Protein AF-U5D2W3-F1 (afdb_monomer)

Solvent-accessible surface area (backbone atoms only — not comparable to full-atom values): 9506 Å² total; per-residue (Å²): 135,78,60,89,80,39,95,91,54,84,90,83,87,72,72,50,83,67,65,93,82,72,44,65,89,79,37,58,66,60,46,51,54,35,38,74,71,42,37,60,62,54,49,45,54,49,54,50,55,48,42,71,33,89,89,46,77,63,66,69,65,46,79,41,72,58,73,69,55,55,58,46,22,62,76,71,72,32,46,73,47,80,45,78,91,66,55,70,70,56,51,54,51,58,78,40,41,71,56,36,42,76,70,65,65,44,83,53,100,78,65,56,73,71,62,56,55,54,58,61,69,64,66,78,72,75,71,73,78,72,60,92,64,84,76,80,75,92,75,81,86,80,83,77,135

Sequence (145 aa):
MELNNLEDFKLESIPDGLPPDHGRTQDAAGLIDATMKNFFSPFRDLVSKLNDSIQVPPLTCIISDLNFTQVVAEELRIARICLWVTSSAAFWGFLHYSELIKRGIVPFKRLSPSLAHTFSHYNTNYSILVTRNALQNPYPKQNCK

Secondary structure (DSSP, 8-state):
--GGG-TT-----------TTS-TTT-HHHHHHHHHHHSHHHHHHHHHHHHT-SSSPPP-EEEES-TTHHHHHHHHT-EEEE---S-HHHHHHHHTHHHHHHTT--S-TTS-HHHHHHHHHHTT-------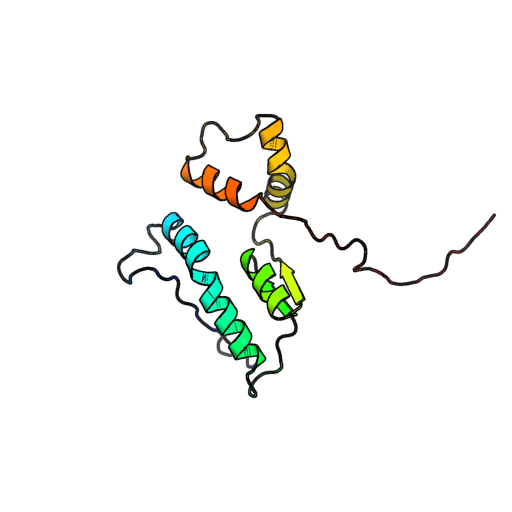TTS-----------

Nearest PDB structures (foldseek):
  8wrj-assembly1_A  TM=6.736E-01  e=8.008E-02  Catharanthus roseus
  8in7-assembly1_A  TM=6.742E-01  e=8.008E-02  Catharanthus roseus
  8ina-assembly1_A  TM=6.734E-01  e=1.532E-01  Catharanthus roseus
  8wrk-assembly1_A  TM=6.843E-01  e=2.932E-01  Catharanthus roseus
  8inv-assembly1_A  TM=6.710E-01  e=2.932E-01  Catharanthus roseus

Radius of gyration: 20.28 Å; Cα contacts (8 Å, |Δi|>4): 84; chains: 1; bounding box: 66×29×53 Å

Structure (mmCIF, N/CA/C/O backbone):
data_AF-U5D2W3-F1
#
_entry.id   AF-U5D2W3-F1
#
loop_
_atom_site.group_PDB
_atom_site.id
_atom_site.type_symbol
_atom_site.label_atom_id
_atom_site.label_alt_id
_atom_site.label_comp_id
_atom_site.label_asym_id
_atom_site.label_entity_id
_atom_site.label_seq_id
_atom_site.pdbx_PDB_ins_code
_atom_site.Cartn_x
_atom_site.Cartn_y
_atom_site.Cartn_z
_atom_site.occupancy
_atom_site.B_iso_or_equiv
_atom_site.auth_seq_id
_atom_site.auth_comp_id
_atom_site.auth_asym_id
_atom_site.auth_atom_id
_atom_site.pdbx_PDB_model_num
ATOM 1 N N . MET A 1 1 ? 6.942 20.943 11.394 1.00 53.47 1 MET A N 1
ATOM 2 C CA . MET A 1 1 ? 5.643 20.587 11.998 1.00 53.47 1 MET A CA 1
ATOM 3 C C . MET A 1 1 ? 5.929 19.422 12.926 1.00 53.47 1 MET A C 1
ATOM 5 O O . MET A 1 1 ? 6.380 18.397 12.434 1.00 53.47 1 MET A O 1
ATOM 9 N N . GLU A 1 2 ? 5.839 19.610 14.240 1.00 66.12 2 GLU A N 1
ATOM 10 C CA . GLU A 1 2 ? 6.110 18.538 15.207 1.00 66.12 2 GLU A CA 1
ATOM 11 C C . GLU A 1 2 ? 4.831 17.726 15.420 1.00 66.12 2 GLU A C 1
ATOM 13 O O . GLU A 1 2 ? 3.877 18.227 16.007 1.00 66.12 2 GLU A O 1
ATOM 18 N N . LEU A 1 3 ? 4.794 16.487 14.916 1.00 72.62 3 LEU A N 1
ATOM 19 C CA . LEU A 1 3 ? 3.641 15.593 15.094 1.00 72.62 3 LEU A CA 1
ATOM 20 C C . LEU A 1 3 ? 3.519 15.052 16.528 1.00 72.62 3 LEU A C 1
ATOM 22 O O . LEU A 1 3 ? 2.445 14.610 16.913 1.00 72.62 3 LEU A O 1
ATOM 26 N N . ASN A 1 4 ? 4.591 15.115 17.323 1.00 67.12 4 ASN A N 1
ATOM 27 C CA . ASN A 1 4 ? 4.657 14.502 18.656 1.00 67.12 4 ASN A CA 1
ATOM 28 C C . ASN A 1 4 ? 3.761 15.185 19.705 1.00 67.12 4 ASN A C 1
ATOM 30 O O . ASN A 1 4 ? 3.572 14.634 20.783 1.00 67.12 4 ASN A O 1
ATOM 34 N N . ASN A 1 5 ? 3.232 16.372 19.393 1.00 71.31 5 ASN A N 1
ATOM 35 C CA . ASN A 1 5 ? 2.400 17.170 20.297 1.00 71.31 5 ASN A CA 1
ATOM 36 C C . ASN A 1 5 ? 0.916 17.174 19.887 1.00 71.31 5 ASN A C 1
ATOM 38 O O . ASN A 1 5 ? 0.142 17.971 20.410 1.00 71.31 5 ASN A O 1
ATOM 42 N N . LEU A 1 6 ? 0.521 16.336 18.922 1.00 81.19 6 LEU A N 1
ATOM 43 C CA . LEU A 1 6 ? -0.873 16.179 18.516 1.00 81.19 6 LEU A CA 1
ATOM 44 C C . LEU A 1 6 ? -1.447 14.925 19.179 1.00 81.19 6 LEU A C 1
ATOM 46 O O . LEU A 1 6 ? -1.004 13.820 18.885 1.00 81.19 6 LEU A O 1
ATOM 50 N N . GLU A 1 7 ? -2.447 15.094 20.043 1.00 79.50 7 GLU A N 1
ATOM 51 C CA . GLU A 1 7 ? -3.083 13.987 20.780 1.00 79.50 7 GLU A CA 1
ATOM 52 C C . GLU A 1 7 ? -3.748 12.956 19.847 1.00 79.50 7 GLU A C 1
ATOM 54 O O . GLU A 1 7 ? -3.797 11.770 20.166 1.00 79.50 7 GLU A O 1
ATOM 59 N N . ASP A 1 8 ? -4.174 13.393 18.658 1.00 83.06 8 ASP A N 1
ATOM 60 C CA . ASP A 1 8 ? -4.850 12.557 17.659 1.00 83.06 8 ASP A CA 1
ATOM 61 C C . ASP A 1 8 ? -3.893 11.829 16.695 1.00 83.06 8 ASP A C 1
ATOM 63 O O . ASP A 1 8 ? -4.341 11.073 15.830 1.00 83.06 8 ASP A O 1
ATOM 67 N N . PHE A 1 9 ? -2.575 12.049 16.796 1.00 85.44 9 PHE A N 1
ATOM 68 C CA . PHE A 1 9 ? -1.593 11.437 15.896 1.00 85.44 9 PHE A CA 1
ATOM 69 C C . PHE A 1 9 ? -0.655 10.494 16.638 1.00 85.44 9 PHE A C 1
ATOM 71 O O . PHE A 1 9 ? 0.070 10.877 17.552 1.00 85.44 9 PHE A O 1
ATOM 78 N N . LYS A 1 10 ? -0.594 9.252 16.156 1.00 84.31 10 LYS A N 1
ATOM 79 C CA . LYS A 1 10 ? 0.346 8.245 16.636 1.00 84.31 10 LYS A CA 1
ATOM 80 C C . LYS A 1 10 ? 1.239 7.775 15.499 1.00 84.31 10 LYS A C 1
ATOM 82 O O . LYS A 1 10 ? 0.754 7.366 14.447 1.00 84.31 10 LYS A O 1
ATOM 87 N N . LEU A 1 11 ? 2.547 7.819 15.729 1.00 89.69 11 LEU A N 1
ATOM 88 C CA . LEU A 1 11 ? 3.533 7.270 14.808 1.00 89.69 11 LEU A CA 1
ATOM 89 C C . LEU A 1 11 ? 3.834 5.822 15.188 1.00 89.69 11 LEU A C 1
ATOM 91 O O . LEU A 1 11 ? 4.177 5.522 16.329 1.00 89.69 11 LEU A O 1
ATOM 95 N N . GLU A 1 12 ? 3.723 4.938 14.207 1.00 89.94 12 GLU A N 1
ATOM 96 C CA . GLU A 1 12 ? 4.074 3.526 14.309 1.00 89.94 12 GLU A CA 1
ATOM 97 C C . GLU A 1 12 ? 5.148 3.227 13.260 1.00 89.94 12 GLU A C 1
ATOM 99 O O . GLU A 1 12 ? 5.199 3.861 12.204 1.00 89.94 12 GLU A O 1
ATOM 104 N N . SER A 1 13 ? 6.039 2.285 13.554 1.00 91.94 13 SER A N 1
ATOM 105 C CA . SER A 1 13 ? 7.125 1.893 12.651 1.00 91.94 13 SER A CA 1
ATOM 106 C C . SER A 1 13 ? 6.981 0.430 12.256 1.00 91.94 13 SER A C 1
ATOM 108 O O . SER A 1 13 ? 6.683 -0.416 13.097 1.00 91.94 13 SER A O 1
ATOM 110 N N . ILE A 1 14 ? 7.233 0.135 10.982 1.00 93.56 14 ILE A N 1
ATOM 111 C CA . ILE A 1 14 ? 7.296 -1.225 10.439 1.00 93.56 14 ILE A CA 1
ATOM 112 C C . ILE A 1 14 ? 8.717 -1.505 9.932 1.00 93.56 14 ILE A C 1
ATOM 114 O O . ILE A 1 14 ? 9.340 -0.610 9.357 1.00 93.56 14 ILE A O 1
ATOM 118 N N . PRO A 1 15 ? 9.266 -2.710 10.166 1.00 91.75 15 PRO A N 1
ATOM 119 C CA . PRO A 1 15 ? 10.611 -3.054 9.725 1.00 91.75 15 PRO A CA 1
ATOM 120 C C . PRO A 1 15 ? 10.665 -3.237 8.206 1.00 91.75 15 PRO A C 1
ATOM 122 O O . PRO A 1 15 ? 9.776 -3.843 7.612 1.00 91.75 15 PRO A O 1
ATOM 125 N N . ASP A 1 16 ? 11.756 -2.782 7.590 1.00 89.62 16 ASP A N 1
ATOM 126 C CA . ASP A 1 16 ? 11.989 -2.931 6.149 1.00 89.62 16 ASP A CA 1
ATOM 127 C C . ASP A 1 16 ? 12.610 -4.270 5.733 1.00 89.62 16 ASP A C 1
ATOM 129 O O . ASP A 1 16 ? 12.681 -4.595 4.546 1.00 89.62 16 ASP A O 1
ATOM 133 N N . GLY A 1 17 ? 13.030 -5.071 6.712 1.00 89.62 17 GLY A N 1
ATOM 134 C CA . GLY A 1 17 ? 13.667 -6.368 6.497 1.00 89.62 17 GLY A CA 1
ATOM 135 C C . GLY A 1 17 ? 15.104 -6.278 5.975 1.00 89.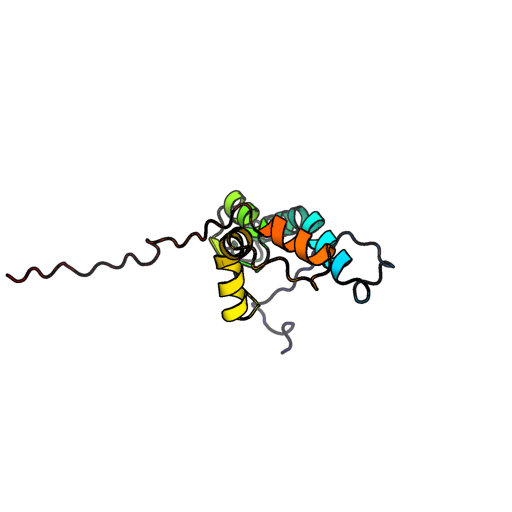62 17 GLY A C 1
ATOM 136 O O . GLY A 1 17 ? 15.680 -7.309 5.636 1.00 89.62 17 GLY A O 1
ATOM 137 N N . LEU A 1 18 ? 15.697 -5.081 5.917 1.00 91.56 18 LEU A N 1
ATOM 138 C CA . LEU A 1 18 ? 17.086 -4.890 5.507 1.00 91.56 18 LEU A CA 1
ATOM 139 C C . LEU A 1 18 ? 18.038 -4.960 6.702 1.00 91.56 18 LEU A C 1
ATOM 141 O O . LEU A 1 18 ? 17.705 -4.473 7.792 1.00 91.56 18 LEU A O 1
ATOM 145 N N . PRO A 1 19 ? 19.261 -5.485 6.510 1.00 91.69 19 PRO A N 1
ATOM 146 C CA . PRO A 1 19 ? 20.236 -5.529 7.581 1.00 91.69 19 PRO A CA 1
ATOM 147 C C . PRO A 1 19 ? 20.654 -4.102 8.002 1.00 91.69 19 PRO A C 1
ATOM 149 O O . PRO A 1 19 ? 20.526 -3.144 7.224 1.00 91.69 19 PRO A O 1
ATOM 152 N N . PRO A 1 20 ? 21.115 -3.911 9.251 1.00 88.56 20 PRO A N 1
ATOM 153 C CA . PRO A 1 20 ? 21.453 -2.583 9.770 1.00 88.56 20 PRO A CA 1
ATOM 154 C C . PRO A 1 20 ? 22.510 -1.838 8.939 1.00 88.56 20 PRO A C 1
ATOM 156 O O . PRO A 1 20 ? 22.442 -0.617 8.818 1.00 88.56 20 PRO A O 1
ATOM 159 N N . ASP A 1 21 ? 23.442 -2.567 8.329 1.00 90.50 21 ASP A N 1
ATOM 160 C CA . ASP A 1 21 ? 24.601 -2.078 7.577 1.00 90.50 21 ASP A CA 1
ATOM 161 C C . ASP A 1 21 ? 24.351 -1.864 6.072 1.00 90.50 21 ASP A C 1
ATOM 163 O O . ASP A 1 21 ? 25.250 -1.410 5.372 1.00 90.50 21 ASP A O 1
ATOM 167 N N . HIS A 1 22 ? 23.133 -2.108 5.565 1.00 87.69 22 HIS A N 1
ATOM 168 C CA . HIS A 1 22 ? 22.814 -2.012 4.128 1.00 87.69 22 HIS A CA 1
ATOM 169 C C . HIS A 1 22 ? 23.106 -0.638 3.491 1.00 87.69 22 HIS A C 1
ATOM 171 O O . HIS A 1 22 ? 23.339 -0.553 2.291 1.00 87.69 22 HIS A O 1
ATOM 177 N N . GLY A 1 23 ? 23.073 0.452 4.266 1.00 83.50 23 GLY A N 1
ATOM 178 C CA . GLY A 1 23 ? 23.228 1.801 3.713 1.00 83.50 23 GLY A CA 1
ATOM 179 C C . GLY A 1 23 ? 21.982 2.275 2.953 1.00 83.50 23 GLY A C 1
ATOM 180 O O . GLY A 1 23 ? 22.061 2.656 1.791 1.00 83.50 23 GLY A O 1
ATOM 181 N N . ARG A 1 24 ? 20.824 2.301 3.633 1.00 82.94 24 ARG A N 1
ATOM 182 C CA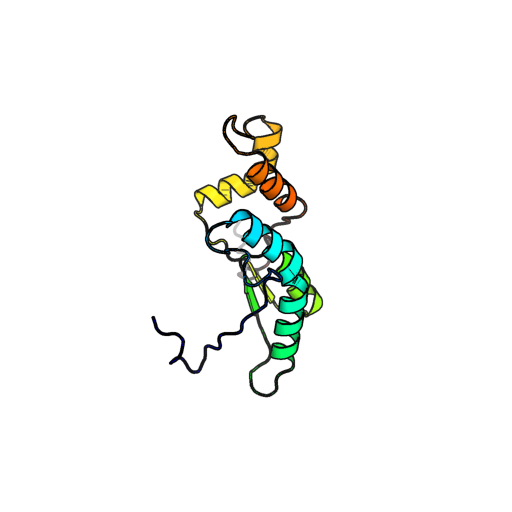 . ARG A 1 24 ? 19.488 2.669 3.095 1.00 82.94 24 ARG A CA 1
ATOM 183 C C . ARG A 1 24 ? 19.454 3.946 2.243 1.00 82.94 24 ARG A C 1
ATOM 185 O O . ARG A 1 24 ? 18.665 4.045 1.313 1.00 82.94 24 ARG A O 1
ATOM 192 N N . THR A 1 25 ? 20.283 4.937 2.570 1.00 86.25 25 THR A N 1
ATOM 193 C CA . THR A 1 25 ? 20.357 6.216 1.842 1.00 86.25 25 THR A CA 1
ATOM 194 C C . THR A 1 25 ? 21.221 6.156 0.583 1.00 86.25 25 THR A C 1
ATOM 196 O O . THR A 1 25 ? 21.123 7.045 -0.259 1.00 86.25 25 THR A O 1
ATOM 199 N N . GLN A 1 26 ? 22.070 5.135 0.454 1.00 89.88 26 GLN A N 1
ATOM 200 C CA . GLN A 1 26 ? 23.004 4.948 -0.658 1.00 89.88 26 GLN A CA 1
ATOM 201 C C . GLN A 1 26 ? 22.420 4.030 -1.739 1.00 89.88 26 GLN A C 1
ATOM 203 O O . GLN A 1 26 ? 22.714 4.226 -2.916 1.00 89.88 26 GLN A O 1
ATOM 208 N N . ASP A 1 27 ? 21.553 3.087 -1.358 1.00 85.44 27 ASP A N 1
ATOM 209 C CA . ASP A 1 27 ? 20.841 2.196 -2.279 1.00 85.44 27 ASP A CA 1
ATOM 210 C C . ASP A 1 27 ? 19.318 2.378 -2.190 1.00 85.44 27 ASP A C 1
ATOM 212 O O . ASP A 1 27 ? 18.580 1.587 -1.600 1.00 85.44 27 ASP A O 1
ATOM 216 N N . ALA A 1 28 ? 18.827 3.451 -2.815 1.00 84.38 28 ALA A N 1
ATOM 217 C CA . ALA A 1 28 ? 17.393 3.719 -2.884 1.00 84.38 28 ALA A CA 1
ATOM 218 C C . ALA A 1 28 ? 16.622 2.611 -3.629 1.00 84.38 28 ALA A C 1
ATOM 220 O O . ALA A 1 28 ? 15.466 2.345 -3.307 1.00 84.38 28 ALA A O 1
ATOM 221 N N . ALA A 1 29 ? 17.242 1.958 -4.618 1.00 83.50 29 ALA A N 1
ATOM 222 C CA . ALA A 1 29 ? 16.593 0.901 -5.389 1.00 83.50 29 ALA A CA 1
ATOM 223 C C . ALA A 1 29 ? 16.418 -0.375 -4.552 1.00 83.50 29 ALA A C 1
ATOM 225 O O . ALA A 1 29 ? 15.323 -0.940 -4.539 1.00 83.50 29 ALA A O 1
ATOM 226 N N . GLY A 1 30 ? 17.455 -0.783 -3.815 1.00 85.06 30 GLY A N 1
ATOM 227 C CA . GLY A 1 30 ? 17.390 -1.889 -2.860 1.00 85.06 30 GLY A CA 1
ATOM 228 C C . GLY A 1 30 ? 16.383 -1.638 -1.741 1.00 85.06 30 GLY A C 1
ATOM 229 O O . GLY A 1 30 ? 15.600 -2.529 -1.411 1.00 85.06 30 GLY A O 1
ATOM 230 N N . LEU A 1 31 ? 16.310 -0.405 -1.226 1.00 86.38 31 LEU A N 1
ATOM 231 C CA . LEU A 1 31 ? 15.306 -0.025 -0.229 1.00 86.38 31 LEU A CA 1
ATOM 232 C C . LEU A 1 31 ? 13.870 -0.167 -0.751 1.00 86.38 31 LEU A C 1
ATOM 234 O O . LEU A 1 31 ? 13.008 -0.697 -0.045 1.00 86.38 31 LEU A O 1
ATOM 238 N N . ILE A 1 32 ? 13.608 0.282 -1.981 1.00 84.12 32 ILE A N 1
ATOM 239 C CA . ILE A 1 32 ? 12.287 0.153 -2.611 1.00 84.12 32 ILE A CA 1
ATOM 240 C C . ILE A 1 32 ? 11.934 -1.326 -2.809 1.00 84.12 32 ILE A C 1
ATOM 242 O O . ILE A 1 32 ? 10.830 -1.741 -2.464 1.00 84.12 32 ILE A O 1
ATOM 246 N N . ASP A 1 33 ? 12.863 -2.132 -3.323 1.00 85.50 33 ASP A N 1
ATOM 247 C CA . ASP A 1 33 ? 12.640 -3.564 -3.549 1.00 85.50 33 ASP A CA 1
ATOM 248 C C . ASP A 1 33 ? 12.353 -4.319 -2.240 1.00 85.50 33 ASP A C 1
ATOM 250 O O . ASP A 1 33 ? 11.377 -5.069 -2.154 1.00 85.50 33 ASP A O 1
ATOM 254 N N . ALA A 1 34 ? 13.138 -4.064 -1.190 1.00 89.00 34 ALA A N 1
ATOM 255 C CA . ALA A 1 34 ? 12.911 -4.645 0.130 1.00 89.00 34 ALA A CA 1
ATOM 256 C C . ALA A 1 34 ? 11.561 -4.221 0.716 1.00 89.00 34 ALA A C 1
ATOM 258 O O . ALA A 1 34 ? 10.812 -5.058 1.216 1.00 89.00 34 ALA A O 1
ATOM 259 N N . THR A 1 35 ? 11.206 -2.942 0.579 1.00 86.62 35 THR A N 1
ATOM 260 C CA . THR A 1 35 ? 9.907 -2.416 1.011 1.00 86.62 35 THR A CA 1
ATOM 261 C C . THR A 1 35 ? 8.755 -3.167 0.348 1.00 86.62 35 THR A C 1
ATOM 263 O O . THR A 1 35 ? 7.850 -3.655 1.024 1.00 86.62 35 THR A O 1
ATOM 266 N N . MET A 1 36 ? 8.821 -3.343 -0.972 1.00 84.00 36 MET A N 1
ATOM 267 C CA . MET A 1 36 ? 7.784 -4.035 -1.739 1.00 84.00 36 MET A CA 1
ATOM 268 C C . MET A 1 36 ? 7.649 -5.519 -1.376 1.00 84.00 36 MET A C 1
ATOM 270 O O . MET A 1 36 ? 6.546 -6.059 -1.447 1.00 84.00 36 MET A O 1
ATOM 274 N N . LYS A 1 37 ? 8.744 -6.175 -0.980 1.00 87.50 37 LYS A N 1
ATOM 275 C CA . LYS A 1 37 ? 8.751 -7.595 -0.594 1.00 87.50 37 LYS A CA 1
ATOM 276 C C . LYS A 1 37 ? 8.330 -7.822 0.853 1.00 87.50 37 LYS A C 1
ATOM 278 O O . LYS A 1 37 ? 7.632 -8.791 1.140 1.00 87.50 37 LYS A O 1
ATOM 283 N N . ASN A 1 38 ? 8.748 -6.938 1.754 1.00 91.38 38 ASN A N 1
ATOM 284 C CA . ASN A 1 38 ? 8.713 -7.211 3.187 1.00 91.38 38 ASN A CA 1
ATOM 285 C C . ASN A 1 38 ? 7.585 -6.484 3.923 1.00 91.38 38 ASN A C 1
ATOM 287 O O . ASN A 1 38 ? 7.200 -6.942 4.992 1.00 91.38 38 ASN A O 1
ATOM 291 N N . PHE A 1 39 ? 7.026 -5.387 3.392 1.00 93.12 39 PHE A N 1
ATOM 292 C CA . PHE A 1 39 ? 6.078 -4.563 4.160 1.00 93.12 39 PHE A CA 1
ATOM 293 C C . PHE A 1 39 ? 4.683 -5.172 4.302 1.00 93.12 39 PHE A C 1
ATOM 295 O O . PHE A 1 39 ? 3.964 -4.788 5.222 1.00 93.12 39 PHE A O 1
ATOM 302 N N . PHE A 1 40 ? 4.281 -6.106 3.434 1.00 92.88 40 PHE A N 1
ATOM 303 C CA . PHE A 1 40 ? 2.914 -6.635 3.438 1.00 92.88 40 PHE A CA 1
ATOM 304 C C . PHE A 1 40 ? 2.511 -7.229 4.797 1.00 92.88 40 PHE A C 1
ATOM 306 O O . PHE A 1 40 ? 1.514 -6.798 5.374 1.00 92.88 40 PHE A O 1
ATOM 313 N N . SER A 1 41 ? 3.295 -8.180 5.326 1.00 95.00 41 SER A N 1
ATOM 314 C CA . SER A 1 41 ? 2.966 -8.848 6.597 1.00 95.00 41 SER A CA 1
ATOM 315 C C . SER A 1 41 ? 3.014 -7.883 7.786 1.00 95.00 41 SER A C 1
ATOM 317 O O . SER A 1 41 ? 1.999 -7.763 8.468 1.00 95.00 41 SER A O 1
ATOM 319 N N . PRO A 1 42 ? 4.103 -7.116 8.013 1.00 95.69 42 PRO A N 1
ATOM 320 C CA . PRO A 1 42 ? 4.163 -6.180 9.132 1.00 95.69 42 PRO A CA 1
ATOM 321 C C . PRO A 1 42 ? 3.074 -5.107 9.082 1.00 95.69 42 PRO A C 1
ATOM 323 O O . PRO A 1 42 ? 2.546 -4.721 10.122 1.00 95.69 42 PRO A O 1
ATOM 326 N N . PHE A 1 43 ? 2.710 -4.631 7.886 1.00 96.19 43 PHE A N 1
ATOM 327 C CA . PHE A 1 43 ? 1.621 -3.672 7.731 1.00 96.19 43 PHE A CA 1
ATOM 328 C C . PHE A 1 43 ? 0.268 -4.293 8.086 1.00 96.19 43 PHE A C 1
ATOM 330 O O . PHE A 1 43 ? -0.492 -3.701 8.848 1.00 96.19 43 PHE A O 1
ATOM 337 N N . ARG A 1 44 ? -0.030 -5.496 7.582 1.00 95.88 44 ARG A N 1
ATOM 338 C CA . ARG A 1 44 ? -1.259 -6.228 7.917 1.00 95.88 44 ARG A CA 1
ATOM 339 C C . ARG A 1 44 ? -1.387 -6.453 9.423 1.00 95.88 44 ARG A C 1
ATOM 341 O O . ARG A 1 44 ? -2.442 -6.178 9.993 1.00 95.88 44 ARG A O 1
ATOM 348 N N . ASP A 1 45 ? -0.310 -6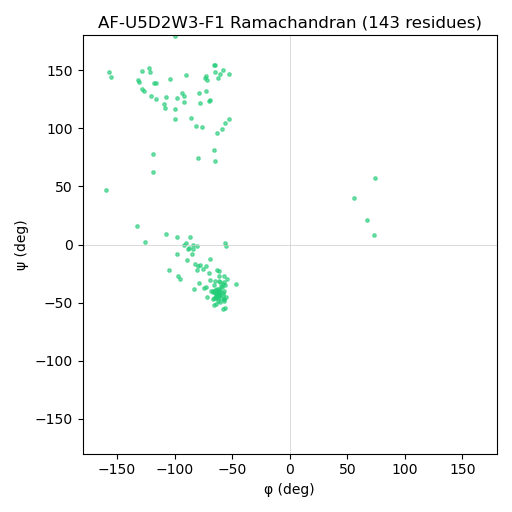.903 10.059 1.00 96.12 45 ASP A N 1
ATOM 349 C CA . ASP A 1 45 ? -0.277 -7.177 11.495 1.00 96.12 45 ASP A CA 1
ATOM 350 C C . ASP A 1 45 ? -0.463 -5.890 12.311 1.00 96.12 45 ASP A C 1
ATOM 352 O O . ASP A 1 45 ? -1.205 -5.877 13.296 1.00 96.12 45 ASP A O 1
ATOM 356 N N . LEU A 1 46 ? 0.142 -4.781 11.868 1.00 95.19 46 LEU A N 1
ATOM 357 C CA . LEU A 1 46 ? -0.054 -3.467 12.477 1.00 95.19 46 LEU A CA 1
ATOM 358 C C . LEU A 1 46 ? -1.512 -3.004 12.371 1.00 95.19 46 LEU A C 1
ATOM 360 O O . LEU A 1 46 ? -2.085 -2.588 13.376 1.00 95.19 46 LEU A O 1
ATOM 364 N N . VAL A 1 47 ? -2.125 -3.092 11.186 1.00 95.19 47 VAL A N 1
ATOM 365 C CA . VAL A 1 47 ? -3.527 -2.691 10.983 1.00 95.19 47 VAL A CA 1
ATOM 366 C C . VAL A 1 47 ? -4.460 -3.543 11.845 1.00 95.19 47 VAL A C 1
ATOM 368 O O . VAL A 1 47 ? -5.331 -2.984 12.506 1.00 95.19 47 VAL A O 1
ATOM 371 N N . SER A 1 48 ? -4.249 -4.862 11.913 1.00 94.88 48 SER A N 1
ATOM 372 C CA . SER A 1 48 ? -5.041 -5.747 12.781 1.00 94.88 48 SER A CA 1
ATOM 373 C C . SER A 1 48 ? -4.902 -5.354 14.251 1.00 94.88 48 SER A C 1
ATOM 375 O O . SER A 1 48 ? -5.901 -5.134 14.928 1.00 94.88 48 SER A O 1
ATOM 377 N N . LYS A 1 49 ? -3.665 -5.173 14.733 1.00 93.56 49 LYS A N 1
ATOM 378 C CA . LYS A 1 49 ? -3.390 -4.763 16.117 1.00 93.56 49 LYS A CA 1
ATOM 379 C C . LYS A 1 49 ? -4.062 -3.436 16.470 1.00 93.56 49 LYS A C 1
ATOM 381 O O . LYS A 1 49 ? -4.562 -3.283 17.581 1.00 93.56 49 LYS A O 1
ATOM 386 N N . LEU A 1 50 ? -4.026 -2.463 15.560 1.00 91.94 50 LEU A N 1
ATOM 387 C CA . LEU A 1 50 ? -4.656 -1.161 15.771 1.00 91.94 50 LEU A CA 1
ATOM 388 C C . LEU A 1 50 ? -6.181 -1.273 15.784 1.00 91.94 50 LEU A C 1
ATOM 390 O O . LEU A 1 50 ? -6.817 -0.643 16.620 1.00 91.94 50 LEU A O 1
ATOM 394 N N . ASN A 1 51 ? -6.752 -2.096 14.907 1.00 91.19 51 ASN A N 1
ATOM 395 C CA . ASN A 1 51 ? -8.193 -2.298 14.831 1.00 91.19 51 ASN A CA 1
ATOM 396 C C . ASN A 1 51 ? -8.765 -3.047 16.051 1.00 91.19 51 ASN A C 1
ATOM 398 O O . ASN A 1 51 ? -9.897 -2.784 16.446 1.00 91.19 51 ASN A O 1
ATOM 402 N N . ASP A 1 52 ? -7.974 -3.934 16.662 1.00 91.00 52 ASP A N 1
ATOM 403 C CA . ASP A 1 52 ? -8.348 -4.701 17.861 1.00 91.00 52 ASP A CA 1
ATOM 404 C C . ASP A 1 52 ? -8.014 -3.971 19.180 1.00 91.00 52 ASP A C 1
ATOM 406 O O . ASP A 1 52 ? -8.302 -4.460 20.276 1.00 91.00 52 ASP A O 1
ATOM 410 N N . SER A 1 53 ? -7.371 -2.803 19.105 1.00 88.56 53 SER A N 1
ATOM 411 C CA . SER A 1 53 ? -6.961 -2.041 20.283 1.00 88.56 53 SER A CA 1
ATOM 412 C C . SER A 1 53 ? -8.159 -1.399 20.979 1.00 88.56 53 SER A C 1
ATOM 414 O O . SER A 1 53 ? -8.955 -0.701 20.368 1.00 88.56 53 SER A O 1
ATOM 416 N N . ILE A 1 54 ? -8.235 -1.546 22.303 1.00 86.38 54 ILE A N 1
ATOM 417 C CA . ILE A 1 54 ? -9.268 -0.902 23.135 1.00 86.38 54 ILE A CA 1
ATOM 418 C C . ILE A 1 54 ? -8.939 0.586 23.379 1.00 86.38 54 ILE A C 1
ATOM 420 O O . ILE A 1 54 ? -9.799 1.369 23.771 1.00 86.38 54 ILE A O 1
ATOM 424 N N . GLN A 1 55 ? -7.682 0.988 23.162 1.00 84.25 55 GLN A N 1
ATOM 425 C CA . GLN A 1 55 ? -7.197 2.343 23.456 1.00 84.25 55 GLN A CA 1
ATOM 426 C C . GLN A 1 55 ? -7.550 3.358 22.366 1.00 84.25 55 GLN A C 1
ATOM 428 O O . GLN A 1 55 ? -7.538 4.556 22.633 1.00 84.25 55 GLN A O 1
ATOM 433 N N . VAL A 1 56 ? -7.820 2.894 21.145 1.00 81.88 56 VAL A N 1
ATOM 434 C CA . VAL A 1 56 ? -8.129 3.746 19.992 1.00 81.88 56 VAL A CA 1
ATOM 435 C C . VAL A 1 56 ? -9.422 3.267 19.335 1.00 81.88 56 VAL A C 1
ATOM 437 O O . VAL A 1 56 ? -9.720 2.075 19.391 1.00 81.88 56 VAL A O 1
ATOM 440 N N . PRO A 1 57 ? -10.214 4.159 18.718 1.00 86.06 57 PRO A N 1
ATOM 441 C CA . PRO A 1 57 ? -11.364 3.736 17.935 1.00 86.06 57 PRO A CA 1
ATOM 442 C C . PRO A 1 57 ? -10.950 2.785 16.798 1.00 86.06 57 PRO A C 1
ATOM 444 O O . PRO A 1 57 ? -9.849 2.936 16.259 1.00 86.06 57 PRO A O 1
ATOM 447 N N . PRO A 1 58 ? -11.835 1.859 16.385 1.00 88.12 58 PRO A N 1
ATOM 448 C CA . PRO A 1 58 ? -11.591 0.996 15.234 1.00 88.12 58 PRO A CA 1
ATOM 449 C C . PRO A 1 58 ? -11.211 1.788 13.982 1.00 88.12 58 PRO A C 1
ATOM 451 O O . PRO A 1 58 ? -11.703 2.898 13.747 1.00 88.12 58 PRO A O 1
ATOM 454 N N . LEU A 1 59 ? -10.359 1.195 13.147 1.00 91.31 59 LEU A N 1
ATOM 455 C CA . LEU A 1 59 ? -9.897 1.839 11.926 1.00 91.31 59 LEU A CA 1
ATOM 456 C C . LEU A 1 59 ? -11.039 1.925 10.913 1.00 91.31 59 LEU A C 1
ATOM 458 O O . LEU A 1 59 ? -11.624 0.923 10.511 1.00 91.31 59 LEU A O 1
ATOM 462 N N . THR A 1 60 ? -11.334 3.140 10.458 1.00 93.62 60 THR A N 1
ATOM 463 C CA . THR A 1 60 ? -12.398 3.388 9.474 1.00 93.62 60 THR A CA 1
ATOM 464 C C . THR A 1 60 ? -11.868 3.489 8.048 1.00 93.62 60 THR A C 1
ATOM 466 O O . THR A 1 60 ? -12.592 3.193 7.097 1.00 93.62 60 THR A O 1
ATOM 469 N N . CYS A 1 61 ? -10.609 3.900 7.882 1.00 94.94 61 CYS A N 1
ATOM 470 C CA . CYS A 1 61 ? -10.005 4.143 6.581 1.00 94.94 61 C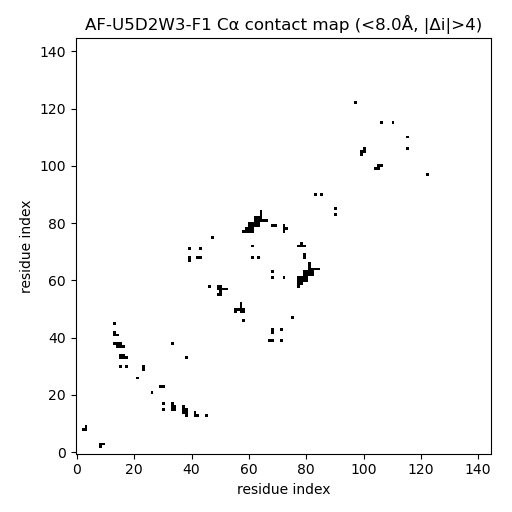YS A CA 1
ATOM 471 C C . CYS A 1 61 ? -8.479 3.997 6.628 1.00 94.94 61 CYS A C 1
ATOM 473 O O . CYS A 1 61 ? -7.834 4.404 7.593 1.00 94.94 61 CYS A O 1
ATOM 475 N N . ILE A 1 62 ? -7.905 3.469 5.550 1.00 95.38 62 ILE A N 1
ATOM 476 C CA . ILE A 1 62 ? -6.470 3.442 5.270 1.00 95.38 62 ILE A CA 1
ATOM 477 C C . ILE A 1 62 ? -6.183 4.447 4.153 1.00 95.38 62 ILE A C 1
ATOM 479 O O . ILE A 1 62 ? -6.781 4.379 3.079 1.00 95.38 62 ILE A O 1
ATOM 483 N N . ILE A 1 63 ? -5.235 5.356 4.375 1.00 94.94 63 ILE A N 1
ATOM 484 C CA . ILE A 1 63 ? -4.718 6.261 3.341 1.00 94.94 63 ILE A CA 1
ATOM 485 C C . ILE A 1 63 ? -3.292 5.821 3.016 1.00 94.94 63 ILE A C 1
ATOM 487 O O . ILE A 1 63 ? -2.448 5.765 3.905 1.00 94.94 63 ILE A O 1
ATOM 491 N N . SER A 1 64 ? -3.022 5.474 1.759 1.00 92.44 64 SER A N 1
ATOM 492 C CA . SER A 1 64 ? -1.741 4.858 1.379 1.00 92.44 64 SER A CA 1
ATOM 493 C C . SER A 1 64 ? -1.405 5.059 -0.094 1.00 92.44 64 SER A C 1
ATOM 495 O O . SER A 1 64 ? -2.302 5.013 -0.935 1.00 92.44 64 SER A O 1
ATOM 497 N N . ASP A 1 65 ? -0.122 5.158 -0.417 1.00 87.50 65 ASP A N 1
ATOM 498 C CA . ASP A 1 65 ? 0.425 5.194 -1.780 1.00 87.50 65 ASP A CA 1
ATOM 499 C C . ASP A 1 65 ? 0.948 3.828 -2.276 1.00 87.50 65 ASP A C 1
ATOM 501 O O . ASP A 1 65 ? 1.248 3.657 -3.457 1.00 87.50 65 ASP A O 1
ATOM 505 N N . LEU A 1 66 ? 1.003 2.821 -1.399 1.00 86.50 66 LEU A N 1
ATOM 506 C CA . LEU A 1 66 ? 1.486 1.472 -1.709 1.00 86.50 66 LEU A CA 1
ATOM 507 C C . LEU A 1 66 ? 0.340 0.536 -2.110 1.00 86.50 66 LEU A C 1
ATOM 509 O O . LEU A 1 66 ? -0.648 0.410 -1.394 1.00 86.50 66 LEU A O 1
ATOM 513 N N . ASN A 1 67 ? 0.473 -0.183 -3.226 1.00 83.69 67 ASN A N 1
ATOM 514 C CA . ASN A 1 67 ? -0.610 -1.011 -3.781 1.00 83.69 67 ASN A CA 1
ATOM 515 C C . ASN A 1 67 ? -1.063 -2.167 -2.889 1.00 83.69 67 ASN A C 1
ATOM 517 O O . ASN A 1 67 ? -2.256 -2.455 -2.833 1.00 83.69 67 ASN A O 1
ATOM 521 N N . PHE A 1 68 ? -0.130 -2.837 -2.206 1.00 87.12 68 PHE A N 1
ATOM 522 C CA . PHE A 1 68 ? -0.434 -4.046 -1.431 1.00 87.12 68 PHE A CA 1
ATOM 523 C C . PHE A 1 68 ? -1.434 -3.779 -0.295 1.00 87.12 68 PHE A C 1
ATOM 525 O O . PHE A 1 68 ? -2.143 -4.679 0.144 1.00 87.12 68 PHE A O 1
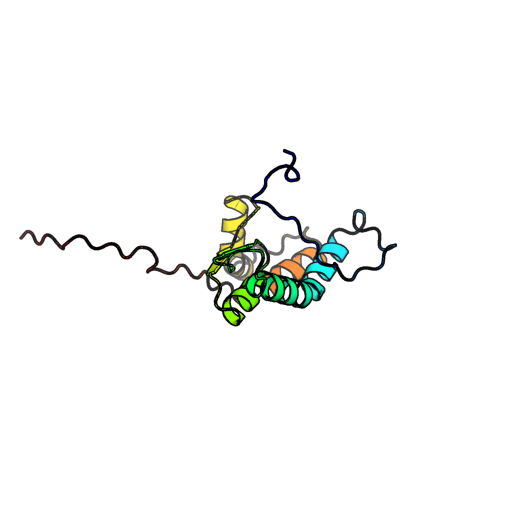ATOM 532 N N . THR A 1 69 ? -1.528 -2.526 0.155 1.00 91.12 69 THR A N 1
ATOM 533 C CA . THR A 1 69 ? -2.474 -2.092 1.189 1.00 91.12 69 THR A CA 1
ATOM 534 C C . THR A 1 69 ? -3.933 -2.250 0.752 1.00 91.12 69 THR A C 1
ATOM 536 O O . THR A 1 69 ? -4.797 -2.357 1.614 1.00 91.12 69 THR A O 1
ATOM 539 N N . GLN A 1 70 ? -4.221 -2.311 -0.559 1.00 92.62 70 GLN A N 1
ATOM 540 C CA . GLN A 1 70 ? -5.555 -2.643 -1.076 1.00 92.62 70 GLN A CA 1
ATOM 541 C C . GLN A 1 70 ? -5.994 -4.027 -0.606 1.00 92.62 70 GLN A C 1
ATOM 543 O O . GLN A 1 70 ? -7.108 -4.179 -0.121 1.00 92.62 70 GLN A O 1
ATOM 548 N N . VAL A 1 71 ? -5.099 -5.010 -0.710 1.00 93.31 71 VAL A N 1
ATOM 549 C CA . VAL A 1 71 ? -5.379 -6.393 -0.314 1.00 93.31 71 VAL A CA 1
ATOM 550 C C . VAL A 1 71 ? -5.642 -6.458 1.190 1.00 93.31 71 VAL A C 1
ATOM 552 O O . VAL A 1 71 ? -6.631 -7.038 1.618 1.00 93.31 71 VAL A O 1
ATOM 555 N N . VAL A 1 72 ? -4.822 -5.774 1.995 1.00 94.25 72 VAL A N 1
ATOM 556 C CA . VAL A 1 72 ? -5.013 -5.697 3.455 1.00 94.25 72 VAL A CA 1
ATOM 557 C C . VAL A 1 72 ? -6.341 -5.026 3.820 1.00 94.25 72 VAL A C 1
ATOM 559 O O . VAL A 1 72 ? -7.054 -5.499 4.703 1.00 94.25 72 VAL A O 1
ATOM 562 N N . ALA A 1 73 ? -6.696 -3.939 3.131 1.00 94.56 73 ALA A N 1
ATOM 563 C CA . ALA A 1 73 ? -7.956 -3.237 3.342 1.00 94.56 73 ALA A CA 1
ATOM 564 C C . ALA A 1 73 ? -9.170 -4.127 3.023 1.00 94.56 73 ALA A C 1
ATOM 566 O O . ALA A 1 73 ? -10.132 -4.153 3.789 1.00 94.56 73 ALA A O 1
ATOM 567 N N . GLU A 1 74 ? -9.111 -4.898 1.934 1.00 94.81 74 GLU A N 1
ATOM 568 C CA . GLU A 1 74 ? -10.152 -5.861 1.557 1.00 94.81 74 GLU A CA 1
ATOM 569 C C . GLU A 1 74 ? -10.274 -7.007 2.567 1.00 94.81 74 GLU A C 1
ATOM 571 O O . GLU A 1 74 ? -11.385 -7.320 3.000 1.00 94.81 74 GLU A O 1
ATOM 576 N N . GLU A 1 75 ? -9.148 -7.593 2.988 1.00 95.06 75 GLU A N 1
ATOM 577 C CA . GLU A 1 75 ? -9.109 -8.670 3.987 1.00 95.06 75 GLU A CA 1
ATOM 578 C C . GLU A 1 75 ? -9.745 -8.247 5.315 1.00 95.06 75 GLU A C 1
ATOM 580 O O . GLU A 1 75 ? -10.521 -9.000 5.905 1.00 95.06 75 GLU A O 1
ATOM 585 N N . LEU A 1 76 ? -9.438 -7.031 5.771 1.00 93.69 76 LEU A N 1
ATOM 586 C CA . LEU A 1 76 ? -9.900 -6.499 7.054 1.00 93.69 76 LEU A CA 1
ATOM 587 C C . LEU A 1 76 ? -11.214 -5.711 6.946 1.00 93.69 76 LEU A C 1
ATOM 589 O O . LEU A 1 76 ? -11.734 -5.248 7.958 1.00 93.69 76 LEU A O 1
ATOM 593 N N . ARG A 1 77 ? -11.781 -5.588 5.736 1.00 94.81 77 ARG A N 1
ATOM 594 C CA . ARG A 1 77 ? -13.010 -4.830 5.433 1.00 94.81 77 ARG A CA 1
ATOM 595 C C . ARG A 1 77 ? -12.949 -3.360 5.874 1.00 94.81 77 ARG A C 1
ATOM 597 O O . ARG A 1 77 ? -13.940 -2.808 6.350 1.00 94.81 77 ARG A O 1
ATOM 604 N N . ILE A 1 78 ? -11.797 -2.725 5.676 1.00 95.25 78 ILE A N 1
ATOM 605 C CA . ILE A 1 78 ? -11.553 -1.307 5.967 1.00 95.25 78 ILE A CA 1
ATOM 606 C C . ILE A 1 78 ? -11.556 -0.531 4.644 1.00 95.25 78 ILE A C 1
ATOM 608 O O . ILE A 1 78 ? -11.069 -1.018 3.625 1.00 95.25 78 ILE A O 1
ATOM 612 N N . ALA A 1 79 ? -12.107 0.686 4.625 1.00 95.00 79 ALA A N 1
ATOM 613 C CA . ALA A 1 79 ? -12.051 1.521 3.426 1.00 95.00 79 ALA A CA 1
ATOM 614 C C . ALA A 1 79 ? -10.599 1.905 3.092 1.00 95.00 79 ALA A C 1
ATOM 616 O O . ALA A 1 79 ? -9.785 2.102 3.992 1.00 95.00 79 ALA A O 1
ATOM 617 N N . ARG A 1 80 ? -10.268 2.071 1.805 1.00 94.62 80 ARG A N 1
ATOM 618 C CA . ARG A 1 80 ? -8.950 2.568 1.388 1.00 94.62 80 ARG A CA 1
ATOM 619 C C . ARG A 1 80 ? -9.052 3.744 0.432 1.00 94.62 80 ARG A C 1
ATOM 621 O O . ARG A 1 80 ? -9.772 3.684 -0.562 1.00 94.62 80 ARG A O 1
ATOM 628 N N . ILE A 1 81 ? -8.253 4.771 0.696 1.00 93.56 81 ILE A N 1
ATOM 629 C CA . ILE A 1 81 ? -7.986 5.878 -0.218 1.00 93.56 81 ILE A CA 1
ATOM 630 C C . ILE A 1 81 ? -6.551 5.733 -0.728 1.00 93.56 81 ILE A C 1
ATOM 632 O O . ILE A 1 81 ? -5.586 5.788 0.036 1.00 93.56 81 ILE A O 1
ATOM 636 N N . CYS A 1 82 ? -6.410 5.541 -2.039 1.00 89.50 82 CYS A N 1
ATOM 637 C CA . CYS A 1 82 ? -5.105 5.514 -2.687 1.00 89.50 82 CYS A CA 1
ATOM 638 C C . CYS A 1 82 ? -4.596 6.949 -2.868 1.00 89.50 82 CYS A C 1
ATOM 640 O O . CYS A 1 82 ? -5.252 7.754 -3.531 1.00 89.50 82 CYS A O 1
ATOM 642 N N . LEU A 1 83 ? -3.426 7.259 -2.314 1.00 86.75 83 LEU A N 1
ATOM 643 C CA . LEU A 1 83 ? -2.782 8.559 -2.463 1.00 86.75 83 LEU A CA 1
ATOM 644 C C . LEU A 1 83 ? -1.720 8.488 -3.560 1.00 86.75 83 LEU A C 1
ATOM 646 O O . LEU A 1 83 ? -0.825 7.653 -3.516 1.00 86.75 83 LEU A O 1
ATOM 650 N N . TRP A 1 84 ? -1.801 9.381 -4.542 1.00 82.88 84 TRP A N 1
ATOM 651 C CA . TRP A 1 84 ? -0.760 9.527 -5.553 1.00 82.88 84 TRP A CA 1
ATOM 652 C C . TRP A 1 84 ? 0.134 10.712 -5.193 1.00 82.88 84 TRP A C 1
ATOM 654 O O . TRP A 1 84 ? -0.282 11.863 -5.301 1.00 82.88 84 TRP A O 1
ATOM 664 N N . VAL A 1 85 ? 1.359 10.426 -4.752 1.00 83.25 85 VAL A N 1
ATOM 665 C CA . VAL A 1 85 ? 2.297 11.448 -4.249 1.00 83.25 85 VAL A CA 1
ATOM 666 C C . VAL A 1 85 ? 3.101 12.151 -5.349 1.00 83.25 85 VAL A C 1
ATOM 668 O O . VAL A 1 85 ? 3.858 13.075 -5.061 1.00 83.25 85 VAL A O 1
ATOM 671 N N . THR A 1 86 ? 2.959 11.737 -6.613 1.00 82.25 86 THR A N 1
ATOM 672 C CA . THR A 1 86 ? 3.687 12.353 -7.737 1.00 82.25 86 THR A CA 1
ATOM 673 C C . THR A 1 86 ? 2.810 13.346 -8.508 1.00 82.25 86 THR A C 1
ATOM 675 O O . THR A 1 86 ? 1.650 13.576 -8.169 1.00 82.25 86 THR A O 1
ATOM 678 N N . SER A 1 87 ? 3.356 13.986 -9.545 1.00 87.38 87 SER A N 1
ATOM 679 C CA . SER A 1 87 ? 2.616 14.999 -10.304 1.00 87.38 87 SER A CA 1
ATOM 680 C C . SER A 1 87 ? 1.420 14.407 -11.062 1.00 87.38 87 SER A C 1
ATOM 682 O O . SER A 1 87 ? 1.414 13.237 -11.456 1.00 87.38 87 SER A O 1
ATOM 684 N N . SER A 1 88 ? 0.419 15.247 -11.337 1.00 84.38 88 SER A N 1
ATOM 685 C CA . SER A 1 88 ? -0.726 14.885 -12.183 1.00 84.38 88 SER A CA 1
ATOM 686 C C . SER A 1 88 ? -0.295 14.468 -13.594 1.00 84.38 88 SER A C 1
ATOM 688 O O . SER A 1 88 ? -0.849 13.528 -14.158 1.00 84.38 88 SER A O 1
ATOM 690 N N . ALA A 1 89 ? 0.740 15.110 -14.146 1.00 86.00 89 ALA A N 1
ATOM 691 C CA . ALA A 1 89 ? 1.318 14.734 -15.434 1.00 86.00 89 ALA A CA 1
ATOM 692 C C . ALA A 1 89 ? 1.948 13.328 -15.398 1.00 86.00 89 ALA A C 1
ATOM 694 O O . ALA A 1 89 ? 1.751 12.544 -16.327 1.00 86.00 89 ALA A O 1
ATOM 695 N N . ALA A 1 90 ? 2.659 12.983 -14.318 1.00 82.75 90 ALA A N 1
ATOM 696 C CA . ALA A 1 90 ? 3.217 11.645 -14.131 1.00 82.75 90 ALA A CA 1
ATOM 697 C C . ALA A 1 90 ? 2.116 10.590 -13.945 1.00 82.75 90 ALA A C 1
ATOM 699 O O . ALA A 1 90 ? 2.203 9.517 -14.540 1.00 82.75 90 ALA A O 1
ATOM 700 N N . PHE A 1 91 ? 1.049 10.916 -13.203 1.00 83.06 91 PHE A N 1
ATOM 701 C CA . PHE A 1 91 ? -0.130 10.054 -13.088 1.00 83.06 91 PHE A CA 1
ATOM 702 C C . PHE A 1 91 ? -0.738 9.758 -14.459 1.00 83.06 91 PHE A C 1
ATOM 704 O O . PHE A 1 91 ? -0.992 8.606 -14.795 1.00 83.06 91 PHE A O 1
ATOM 711 N N . TRP A 1 92 ? -0.911 10.788 -15.288 1.00 84.50 92 TRP A N 1
ATOM 712 C CA . TRP A 1 92 ? -1.462 10.627 -16.631 1.00 84.50 92 TRP A CA 1
ATOM 713 C C . TRP A 1 92 ? -0.588 9.725 -17.511 1.00 84.50 92 TRP A C 1
ATOM 715 O O . TRP A 1 92 ? -1.094 8.850 -18.212 1.00 84.50 92 TRP A O 1
ATOM 725 N N . GLY A 1 93 ? 0.736 9.884 -17.430 1.00 84.81 93 GLY A N 1
ATOM 726 C CA . GLY A 1 93 ? 1.685 8.989 -18.094 1.00 84.81 93 GLY A CA 1
ATOM 727 C C . GLY A 1 93 ? 1.562 7.539 -17.618 1.00 84.81 93 GLY A C 1
ATOM 728 O O . GLY A 1 93 ? 1.600 6.621 -18.436 1.00 84.81 93 GLY A O 1
ATOM 729 N N . PHE A 1 94 ? 1.353 7.336 -16.315 1.00 79.81 94 PHE A N 1
ATOM 730 C CA . PHE A 1 94 ? 1.142 6.020 -15.719 1.00 79.81 94 PHE A CA 1
ATOM 731 C C . PHE A 1 94 ? -0.145 5.351 -16.224 1.00 79.81 94 PHE A C 1
ATOM 733 O O . PHE A 1 94 ? -0.109 4.199 -16.654 1.00 79.81 94 PHE A O 1
ATOM 740 N N . LEU A 1 95 ? -1.260 6.089 -16.278 1.00 84.69 95 LEU A N 1
ATOM 741 C CA . LEU A 1 95 ? -2.539 5.586 -16.799 1.00 84.69 95 LEU A CA 1
ATOM 742 C C . LEU A 1 95 ? -2.447 5.092 -18.246 1.00 84.69 95 LEU A C 1
ATOM 744 O O . LEU A 1 95 ? -3.121 4.137 -18.633 1.00 84.69 95 LEU A O 1
ATOM 748 N N . HIS A 1 96 ? -1.605 5.736 -19.050 1.00 85.81 96 HIS A N 1
ATOM 749 C CA . HIS A 1 96 ? -1.418 5.396 -20.455 1.00 85.81 96 HIS A CA 1
ATOM 750 C C . HIS A 1 96 ? -0.201 4.503 -20.712 1.00 85.81 96 HIS A C 1
ATOM 752 O O . HIS A 1 96 ? 0.094 4.219 -21.871 1.00 85.81 96 HIS A O 1
ATOM 758 N N . TYR A 1 97 ? 0.483 4.007 -19.677 1.00 81.94 97 TYR A N 1
ATOM 759 C CA . TYR A 1 97 ? 1.739 3.268 -19.828 1.00 81.94 97 TYR A CA 1
ATOM 760 C C . TYR A 1 97 ? 1.618 2.057 -20.769 1.00 81.94 97 TYR A C 1
ATOM 762 O O . TYR A 1 97 ? 2.420 1.903 -21.690 1.00 81.94 97 TYR A O 1
ATOM 770 N N . SER A 1 98 ? 0.554 1.259 -20.627 1.00 81.06 98 SER A N 1
ATOM 771 C CA . SER A 1 98 ? 0.249 0.135 -21.527 1.00 81.06 98 SER A CA 1
ATOM 772 C C . SER A 1 98 ? 0.126 0.556 -22.993 1.00 81.06 98 SER A C 1
ATOM 774 O O . SER A 1 98 ? 0.578 -0.152 -23.889 1.00 81.06 98 SER 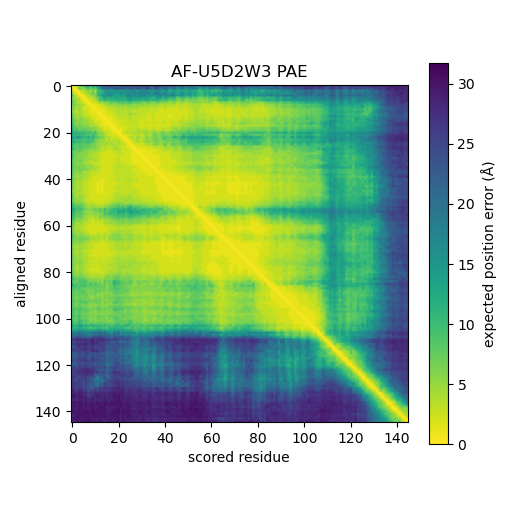A O 1
ATOM 776 N N . GLU A 1 99 ? -0.489 1.708 -23.251 1.00 85.62 99 GLU A N 1
ATOM 777 C CA . GLU A 1 99 ? -0.663 2.239 -24.603 1.00 85.62 99 GLU A CA 1
ATOM 778 C C . GLU A 1 99 ? 0.650 2.802 -25.156 1.00 85.62 99 GLU A C 1
ATOM 780 O O . GLU A 1 99 ? 0.968 2.604 -26.328 1.00 85.62 99 GLU A O 1
ATOM 785 N N . LEU A 1 100 ? 1.455 3.446 -24.307 1.00 85.38 100 LEU A N 1
ATOM 786 C CA . LEU A 1 100 ? 2.790 3.917 -24.671 1.00 85.38 100 LEU A CA 1
ATOM 787 C C . LEU A 1 100 ? 3.707 2.750 -25.073 1.00 85.38 100 LEU A C 1
ATOM 789 O O . LEU A 1 100 ? 4.467 2.896 -26.032 1.00 85.38 100 LEU A O 1
ATOM 793 N N . ILE A 1 101 ? 3.609 1.594 -24.398 1.00 84.81 101 ILE A N 1
ATOM 794 C CA . ILE A 1 101 ? 4.318 0.362 -24.793 1.00 84.81 101 ILE A CA 1
ATOM 795 C C . ILE A 1 101 ? 3.815 -0.123 -26.154 1.00 84.81 101 ILE A C 1
ATOM 797 O O . ILE A 1 101 ? 4.618 -0.348 -27.057 1.00 84.81 101 ILE A O 1
ATOM 801 N N . LYS A 1 102 ? 2.492 -0.252 -26.331 1.00 88.00 102 LYS A N 1
ATOM 802 C CA . LYS A 1 102 ? 1.890 -0.721 -27.595 1.00 88.00 102 LYS A CA 1
ATOM 803 C C . LYS A 1 102 ? 2.303 0.129 -28.795 1.00 88.00 102 LYS A C 1
ATOM 805 O O . LYS A 1 102 ? 2.485 -0.399 -29.886 1.00 88.00 102 LYS A O 1
ATOM 810 N N . ARG A 1 103 ? 2.469 1.438 -28.594 1.00 88.94 103 ARG A N 1
ATOM 811 C CA . ARG A 1 103 ? 2.913 2.387 -29.626 1.00 88.94 103 ARG A CA 1
ATOM 812 C C . ARG A 1 103 ? 4.433 2.451 -29.804 1.00 88.94 103 ARG A C 1
ATOM 814 O O . ARG A 1 103 ? 4.898 3.231 -30.628 1.00 88.94 103 ARG A O 1
ATOM 821 N N . GLY A 1 104 ? 5.207 1.685 -29.034 1.00 86.25 104 GLY A N 1
ATOM 822 C CA . GLY A 1 104 ? 6.672 1.688 -29.093 1.00 86.25 104 GLY A CA 1
ATOM 823 C C . GLY A 1 104 ? 7.317 2.993 -28.612 1.00 86.25 104 GLY A C 1
ATOM 824 O O . GLY A 1 104 ? 8.450 3.287 -28.984 1.00 86.25 104 GLY A O 1
ATOM 825 N N . ILE A 1 105 ? 6.605 3.793 -27.810 1.00 83.62 105 ILE A N 1
ATOM 826 C CA . ILE A 1 105 ? 7.111 5.064 -27.265 1.00 83.62 105 ILE A CA 1
ATOM 827 C C . ILE A 1 105 ? 8.037 4.803 -26.066 1.00 83.62 105 ILE A C 1
ATOM 829 O O . ILE A 1 105 ? 9.005 5.535 -25.857 1.00 83.62 105 ILE A O 1
ATOM 833 N N . VAL A 1 106 ? 7.757 3.746 -25.296 1.00 81.88 106 VAL A N 1
ATOM 834 C CA . VAL A 1 106 ? 8.576 3.279 -24.166 1.00 81.88 106 VAL A CA 1
ATOM 835 C C . VAL A 1 106 ? 9.017 1.820 -24.376 1.00 81.88 106 VAL A C 1
ATOM 837 O O . VAL A 1 106 ? 8.291 1.068 -25.029 1.00 81.88 106 VAL A O 1
ATOM 840 N N . PRO A 1 107 ? 10.170 1.397 -23.815 1.00 69.38 107 PRO A N 1
ATOM 841 C CA . PRO A 1 107 ? 11.088 2.173 -22.974 1.00 69.38 107 PRO A CA 1
ATOM 842 C C . PRO A 1 107 ? 11.909 3.194 -23.774 1.00 69.38 107 PRO A C 1
ATOM 844 O O . PRO A 1 107 ? 12.345 2.938 -24.895 1.00 69.38 107 PRO A O 1
ATOM 847 N N . PHE A 1 108 ? 12.155 4.366 -23.182 1.00 69.00 108 PHE A N 1
ATOM 848 C CA . PHE A 1 108 ? 13.077 5.339 -23.767 1.00 69.00 108 PHE A CA 1
ATOM 849 C C . PHE A 1 108 ? 14.481 4.729 -23.833 1.00 69.00 108 PHE A C 1
ATOM 851 O O . PHE A 1 108 ? 14.904 4.074 -22.881 1.00 69.00 108 PHE A O 1
ATOM 858 N N . LYS A 1 109 ? 15.249 5.019 -24.894 1.00 63.66 109 LYS A N 1
ATOM 859 C CA . LYS A 1 109 ? 16.633 4.528 -25.106 1.00 63.66 109 LYS A CA 1
ATOM 860 C C . LYS A 1 109 ? 17.630 4.831 -23.959 1.00 63.66 109 LYS A C 1
ATOM 862 O O . LYS A 1 109 ? 18.797 4.476 -24.070 1.00 63.66 109 LYS A O 1
ATOM 867 N N . ARG A 1 110 ? 17.207 5.512 -22.884 1.00 52.25 110 ARG A N 1
ATOM 868 C CA . ARG A 1 110 ? 18.018 5.945 -21.733 1.00 52.25 110 ARG A CA 1
ATOM 869 C C . ARG A 1 110 ? 17.503 5.510 -20.354 1.00 52.25 110 ARG A C 1
ATOM 871 O O . ARG A 1 110 ? 18.113 5.895 -19.362 1.00 52.25 110 ARG A O 1
ATOM 878 N N . LEU A 1 111 ? 16.415 4.747 -20.250 1.00 50.25 111 LEU A N 1
ATOM 879 C CA . LEU A 1 111 ? 16.006 4.215 -18.945 1.00 50.25 111 LEU A CA 1
ATOM 880 C C . LEU A 1 111 ? 16.874 3.003 -18.592 1.00 50.25 111 LEU A C 1
ATOM 882 O O . LEU A 1 111 ? 17.042 2.103 -19.414 1.00 50.25 111 LEU A O 1
ATOM 886 N N . SER A 1 112 ? 17.438 2.986 -17.382 1.00 50.75 112 SER A N 1
ATOM 887 C CA . SER A 1 112 ? 18.164 1.816 -16.892 1.00 50.75 112 SER A CA 1
ATOM 888 C C . SER A 1 112 ? 17.221 0.601 -16.833 1.00 50.75 112 SER A C 1
ATOM 890 O O . SER A 1 112 ? 16.032 0.761 -16.526 1.00 50.75 112 SER A O 1
ATOM 892 N N . PRO A 1 113 ? 17.722 -0.625 -17.077 1.00 49.81 113 PRO A N 1
ATOM 893 C CA . PRO A 1 113 ? 16.910 -1.845 -17.020 1.00 49.81 113 PRO A CA 1
ATOM 894 C C . PRO A 1 113 ? 16.174 -2.031 -15.682 1.00 49.81 113 PRO A C 1
ATOM 896 O O . PRO A 1 113 ? 15.072 -2.574 -15.652 1.00 49.81 113 PRO A O 1
ATOM 899 N N . SER A 1 114 ? 16.753 -1.523 -14.586 1.00 48.44 114 SER A N 1
ATOM 900 C CA . SER A 1 114 ? 16.184 -1.598 -13.237 1.00 48.44 114 SER A CA 1
ATOM 901 C C . SER A 1 114 ? 14.871 -0.826 -13.083 1.00 48.44 114 SER A C 1
ATOM 903 O O . SER A 1 114 ? 13.933 -1.355 -12.497 1.00 48.44 114 SER A O 1
ATOM 905 N N . LEU A 1 115 ? 14.750 0.383 -13.648 1.00 45.12 115 LEU A N 1
ATOM 906 C CA . LEU A 1 115 ? 13.502 1.153 -13.568 1.00 45.12 115 LEU A CA 1
ATOM 907 C C . LEU A 1 115 ? 12.405 0.558 -14.458 1.00 45.12 115 LEU A C 1
ATOM 909 O O . LEU A 1 115 ? 11.239 0.549 -14.069 1.00 45.12 115 LEU A O 1
ATOM 913 N N . ALA A 1 116 ? 12.766 0.042 -15.636 1.00 47.59 116 ALA A N 1
ATOM 914 C CA . ALA A 1 116 ? 11.805 -0.561 -16.559 1.00 47.59 116 ALA A CA 1
ATOM 915 C C . ALA A 1 116 ? 11.125 -1.808 -15.961 1.00 47.59 116 ALA A C 1
ATOM 917 O O . ALA A 1 116 ? 9.918 -1.988 -16.130 1.00 47.59 116 ALA A O 1
ATOM 918 N N . HIS A 1 117 ? 11.878 -2.632 -15.221 1.00 46.78 117 HIS A N 1
ATOM 919 C CA . HIS A 1 117 ? 11.342 -3.821 -14.553 1.00 46.78 117 HIS A CA 1
ATOM 920 C C . HIS A 1 117 ? 10.366 -3.460 -13.427 1.00 46.78 117 HIS A C 1
ATOM 922 O O . HIS A 1 117 ? 9.297 -4.061 -13.320 1.00 46.78 117 HIS A O 1
ATOM 928 N N . THR A 1 118 ? 10.683 -2.419 -12.649 1.00 47.00 118 THR A N 1
ATOM 929 C CA . THR A 1 118 ? 9.793 -1.903 -11.606 1.00 47.00 118 THR A CA 1
ATOM 930 C C . THR A 1 118 ? 8.452 -1.490 -12.212 1.00 47.00 118 THR A C 1
ATOM 932 O O . THR A 1 118 ? 7.438 -2.068 -11.840 1.00 47.00 118 THR A O 1
ATOM 935 N N . PHE A 1 119 ? 8.416 -0.614 -13.227 1.00 46.19 119 PHE A N 1
ATOM 936 C CA . PHE A 1 119 ? 7.150 -0.170 -13.845 1.00 46.19 119 PHE A CA 1
ATOM 937 C C . PHE A 1 119 ? 6.317 -1.303 -14.466 1.00 46.19 119 PHE A C 1
ATOM 939 O O . PHE A 1 119 ? 5.087 -1.247 -14.425 1.00 46.19 119 PHE A O 1
ATOM 946 N N . SER A 1 120 ? 6.956 -2.348 -15.002 1.00 44.06 120 SER A N 1
ATOM 947 C CA . SER A 1 120 ? 6.244 -3.491 -15.583 1.00 44.06 120 SER A CA 1
ATOM 948 C C . SER A 1 120 ? 5.445 -4.291 -14.546 1.00 44.06 120 SER A C 1
ATOM 950 O O . SER A 1 120 ? 4.362 -4.773 -14.872 1.00 44.06 120 SER A O 1
ATOM 952 N N . HIS A 1 121 ? 5.931 -4.424 -13.307 1.00 43.97 121 HIS A N 1
ATOM 953 C CA . HIS A 1 121 ? 5.217 -5.146 -12.242 1.00 43.97 121 HIS A CA 1
ATOM 954 C C . HIS A 1 121 ? 4.099 -4.336 -11.581 1.00 43.97 121 HIS A C 1
ATOM 956 O O . HIS A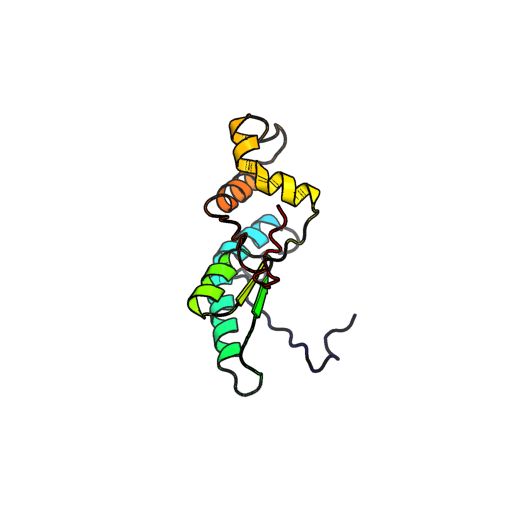 1 121 ? 3.183 -4.918 -11.002 1.00 43.97 121 HIS A O 1
ATOM 962 N N . TYR A 1 122 ? 4.109 -3.010 -11.719 1.00 49.12 122 TYR A N 1
ATOM 963 C CA . TYR A 1 122 ? 2.979 -2.182 -11.300 1.00 49.12 122 TYR A CA 1
ATOM 964 C C . TYR A 1 122 ? 1.754 -2.384 -12.214 1.00 49.12 122 TYR A C 1
ATOM 966 O O . TYR A 1 122 ? 0.623 -2.202 -11.781 1.00 49.12 122 TYR A O 1
ATOM 974 N N . ASN A 1 123 ? 1.931 -2.807 -13.467 1.00 45.53 123 ASN A N 1
ATOM 975 C CA . ASN A 1 123 ? 0.882 -2.696 -14.480 1.00 45.53 123 ASN A CA 1
ATOM 976 C C . ASN A 1 123 ? -0.125 -3.862 -14.546 1.00 45.53 123 ASN A C 1
ATOM 978 O O . ASN A 1 123 ? -0.950 -3.897 -15.457 1.00 45.53 123 ASN A O 1
ATOM 982 N N . THR A 1 124 ? -0.097 -4.832 -13.628 1.00 38.16 124 THR A N 1
ATOM 983 C CA . THR A 1 124 ? -0.932 -6.030 -13.815 1.00 38.16 124 THR A CA 1
ATOM 984 C C . THR A 1 124 ? -2.344 -5.977 -13.253 1.00 38.16 124 THR A C 1
ATOM 986 O O . THR A 1 124 ? -3.108 -6.817 -13.690 1.00 38.16 124 THR A O 1
ATOM 989 N N . ASN A 1 125 ? -2.748 -5.030 -12.391 1.00 41.28 125 ASN A N 1
ATOM 990 C CA . ASN A 1 125 ? -4.154 -4.925 -11.937 1.00 41.28 125 ASN A CA 1
ATOM 991 C C . ASN A 1 125 ? -4.536 -3.541 -11.361 1.00 41.28 125 ASN A C 1
ATOM 993 O O . ASN A 1 125 ? -5.184 -3.456 -10.320 1.00 41.28 125 ASN A O 1
ATOM 997 N N . TYR A 1 126 ? -4.200 -2.428 -12.022 1.00 41.50 126 TYR A N 1
ATOM 998 C CA . TYR A 1 126 ? -4.948 -1.192 -11.756 1.00 41.50 126 TYR A CA 1
ATOM 999 C C . TYR A 1 126 ? -6.269 -1.242 -12.520 1.00 41.50 126 TYR A C 1
ATOM 1001 O O . TYR A 1 126 ? -6.480 -0.529 -13.499 1.00 41.50 126 TYR A O 1
ATOM 1009 N N . SER A 1 127 ? -7.214 -2.046 -12.038 1.00 40.22 127 SER A N 1
ATOM 1010 C CA . SER A 1 127 ? -8.581 -1.556 -12.069 1.00 40.22 127 SER A CA 1
ATOM 1011 C C . SER A 1 127 ? -8.566 -0.333 -11.167 1.00 40.22 127 SER A C 1
ATOM 1013 O O . SER A 1 127 ? -8.637 -0.454 -9.945 1.00 40.22 127 SER A O 1
ATOM 1015 N N . ILE A 1 128 ? -8.410 0.859 -11.749 1.00 43.88 128 ILE A N 1
ATOM 1016 C CA . ILE A 1 128 ? -8.909 2.047 -11.075 1.00 43.88 128 ILE A CA 1
ATOM 1017 C C . ILE A 1 128 ? -10.358 1.672 -10.790 1.00 43.88 128 ILE A C 1
ATOM 1019 O O . ILE A 1 128 ? -11.169 1.564 -11.713 1.00 43.88 128 ILE A O 1
ATOM 1023 N N . LEU A 1 129 ? -10.681 1.409 -9.528 1.00 37.78 129 LEU A N 1
ATOM 1024 C CA . LEU A 1 129 ? -12.038 1.539 -9.044 1.00 37.78 129 LEU A CA 1
ATOM 1025 C C . LEU A 1 129 ? -12.349 3.034 -9.169 1.00 37.78 129 LEU A C 1
ATOM 1027 O O . LEU A 1 129 ? -12.437 3.763 -8.190 1.00 37.78 129 LEU A O 1
ATOM 1031 N N . VAL A 1 130 ? -12.515 3.509 -10.409 1.00 38.41 130 VAL A N 1
ATOM 1032 C CA . VAL A 1 130 ? -13.454 4.571 -10.707 1.00 38.41 130 VAL A CA 1
ATOM 1033 C C . VAL A 1 130 ? -14.774 3.899 -10.395 1.00 38.41 130 VAL A C 1
ATOM 1035 O O . VAL A 1 130 ? -15.426 3.322 -11.268 1.00 38.41 130 VAL A O 1
ATOM 1038 N N . THR A 1 131 ? -15.133 3.858 -9.115 1.00 31.75 131 THR A N 1
ATOM 1039 C CA . THR A 1 131 ? -16.497 3.564 -8.738 1.00 31.75 131 THR A CA 1
ATOM 1040 C C . THR A 1 131 ? -17.305 4.658 -9.419 1.00 31.75 131 THR A C 1
ATOM 1042 O O . THR A 1 131 ? -17.412 5.785 -8.948 1.00 31.75 131 THR A O 1
ATOM 1045 N N . ARG A 1 132 ? -17.901 4.329 -10.568 1.00 34.94 132 ARG A N 1
ATOM 1046 C CA . ARG A 1 132 ? -18.900 5.162 -11.249 1.00 34.94 132 ARG A CA 1
ATOM 1047 C C . ARG A 1 132 ? -20.104 5.494 -10.342 1.00 34.94 132 ARG A C 1
ATOM 1049 O O . ARG A 1 132 ? -21.004 6.179 -10.795 1.00 34.94 132 ARG A O 1
ATOM 1056 N N . ASN A 1 133 ? -20.113 5.044 -9.081 1.00 34.16 133 ASN A N 1
ATOM 1057 C CA . ASN A 1 133 ? -21.231 5.085 -8.147 1.00 34.16 133 ASN A CA 1
ATOM 1058 C C . ASN A 1 133 ? -20.898 5.600 -6.730 1.00 34.16 133 ASN A C 1
ATOM 1060 O O . ASN A 1 133 ? -21.718 5.416 -5.840 1.00 34.16 133 ASN A O 1
ATOM 1064 N N . ALA A 1 134 ? -19.767 6.275 -6.479 1.00 35.28 134 ALA A N 1
ATOM 1065 C CA . ALA A 1 134 ? -19.584 6.977 -5.191 1.00 35.28 134 ALA A CA 1
ATOM 1066 C C . ALA A 1 134 ? -20.285 8.356 -5.131 1.00 35.28 134 ALA A C 1
ATOM 1068 O O . ALA A 1 134 ? -20.274 9.014 -4.096 1.00 35.28 134 ALA A O 1
ATOM 1069 N N . LEU A 1 135 ? -20.940 8.780 -6.218 1.00 37.00 135 LEU A N 1
ATOM 1070 C CA . LEU A 1 135 ? -21.851 9.928 -6.251 1.00 37.00 135 LEU A CA 1
ATOM 1071 C C . LEU A 1 135 ? -23.259 9.465 -6.646 1.00 37.00 135 LEU A C 1
ATOM 1073 O O . LEU A 1 135 ? -23.793 9.862 -7.677 1.00 37.00 135 LEU A O 1
ATOM 1077 N N . GLN A 1 13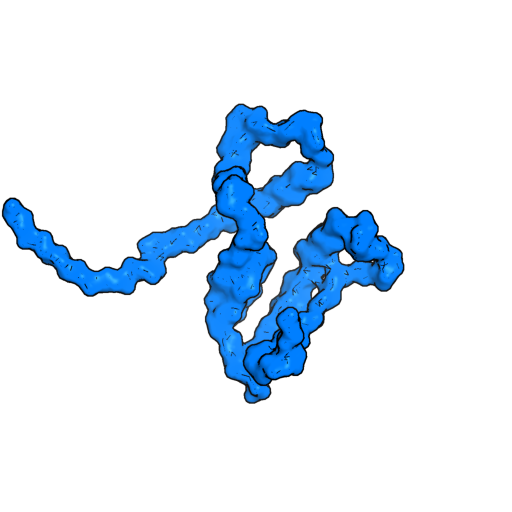6 ? -23.883 8.608 -5.840 1.00 38.66 136 GLN A N 1
ATOM 1078 C CA . GLN A 1 136 ? -25.343 8.615 -5.790 1.00 38.66 136 GLN A CA 1
ATOM 1079 C C . GLN A 1 136 ? -25.759 9.755 -4.861 1.00 38.66 136 GLN A C 1
ATOM 1081 O O . GLN A 1 136 ? -25.710 9.615 -3.645 1.00 38.66 136 GLN A O 1
ATOM 1086 N N . ASN A 1 137 ? -26.183 10.882 -5.436 1.00 29.16 137 ASN A N 1
ATOM 1087 C CA . ASN A 1 137 ? -27.169 11.725 -4.769 1.00 29.16 137 ASN A CA 1
ATOM 1088 C C . ASN A 1 137 ? -28.342 11.988 -5.733 1.00 29.16 137 ASN A C 1
ATOM 1090 O O . ASN A 1 137 ? -28.101 12.290 -6.907 1.00 29.16 137 ASN A O 1
ATOM 1094 N N . PRO A 1 138 ? -29.598 11.829 -5.278 1.00 40.88 138 PRO A N 1
ATOM 1095 C CA . PRO A 1 138 ? -30.791 11.837 -6.098 1.00 40.88 138 PRO A CA 1
ATOM 1096 C C . PRO A 1 138 ? -31.358 13.257 -6.182 1.00 40.88 138 PRO A C 1
ATOM 1098 O O . PRO A 1 138 ? -31.733 13.847 -5.176 1.00 40.88 138 PRO A O 1
ATOM 1101 N N . TYR A 1 139 ? -31.493 13.788 -7.392 1.00 27.98 139 TYR A N 1
ATOM 1102 C CA . TYR A 1 139 ? -32.457 14.853 -7.666 1.00 27.98 139 TYR A CA 1
ATOM 1103 C C . TYR A 1 139 ? -33.248 14.502 -8.929 1.00 27.98 139 TYR A C 1
ATOM 1105 O O . TYR A 1 139 ? -32.710 13.868 -9.842 1.00 27.98 139 TYR A O 1
ATOM 1113 N N . PRO A 1 140 ? -34.559 14.798 -8.938 1.00 31.95 140 PRO A N 1
ATOM 1114 C CA . PRO A 1 140 ? -35.518 14.121 -9.793 1.00 31.95 140 PRO A CA 1
ATOM 1115 C C . PRO A 1 140 ? -35.364 14.548 -11.250 1.00 31.95 140 PRO A C 1
ATOM 1117 O O . PRO A 1 140 ? -35.099 15.710 -11.555 1.00 31.95 140 PRO A O 1
ATOM 1120 N N . LYS A 1 141 ? -35.601 13.595 -12.157 1.00 45.56 141 LYS A N 1
ATOM 1121 C CA . LYS A 1 141 ? -35.786 13.864 -13.583 1.00 45.56 141 LYS A CA 1
ATOM 1122 C C . LYS A 1 141 ? -36.933 14.862 -13.748 1.00 45.56 141 LYS A C 1
ATOM 1124 O O . LYS A 1 141 ? -38.098 14.487 -13.633 1.00 45.56 141 LYS A O 1
ATOM 1129 N N . GLN A 1 142 ? -36.613 16.118 -14.039 1.00 38.06 142 GLN A N 1
ATOM 1130 C CA . GLN A 1 142 ? -37.578 17.007 -14.665 1.00 38.06 142 GLN A CA 1
ATOM 1131 C C . GLN A 1 142 ? -37.662 16.618 -16.140 1.00 38.06 142 GLN A C 1
ATOM 1133 O O . GLN A 1 142 ? -36.785 16.931 -16.939 1.00 38.06 142 GLN A O 1
ATOM 1138 N N . ASN A 1 143 ? -38.720 15.883 -16.476 1.00 36.78 143 ASN A N 1
ATOM 1139 C CA . ASN A 1 143 ? -39.211 15.813 -17.842 1.00 36.78 143 ASN A CA 1
ATOM 1140 C C . ASN A 1 143 ? -39.803 17.181 -18.192 1.00 36.78 143 ASN A C 1
ATOM 1142 O O . ASN A 1 143 ? -40.736 17.625 -17.523 1.00 36.78 143 ASN A O 1
ATOM 1146 N N . CYS A 1 144 ? -39.329 17.798 -19.267 1.00 28.92 144 CYS A N 1
ATOM 1147 C CA . CYS A 1 144 ? -40.130 18.759 -20.011 1.00 28.92 144 CYS A CA 1
ATOM 1148 C C . CYS A 1 144 ? -40.059 18.420 -21.500 1.00 28.92 144 CYS A C 1
ATOM 1150 O O . CYS A 1 144 ? -39.029 17.957 -21.983 1.00 28.92 144 CYS A O 1
ATOM 1152 N N . LYS A 1 145 ? -41.228 18.567 -22.122 1.00 35.56 145 LYS A N 1
ATOM 1153 C CA . LYS A 1 145 ? -41.639 18.156 -23.468 1.00 35.56 145 LYS A CA 1
ATOM 1154 C C . LYS A 1 145 ? -40.748 18.675 -24.588 1.00 35.56 145 LYS A C 1
ATOM 1156 O O . LYS A 1 145 ? -40.230 19.801 -24.442 1.00 35.56 145 LYS A O 1
#

Mean predicted aligned error: 11.81 Å

Foldseek 3Di:
DDQPPDPPDDDDDFDLPDDPPPPCVVCVLVSVVSNLVPVLVRVLVVLVCQQPDPVDHHAQEAEEQDDSVVVSCVVVVHHYDHDDPDDPVVVVCLVCVVVCVVVVVDDDPPDDPSVVVVSVVVPDDPPVCPVVPPDPDDDDDDDDD

Organism: Amborella trichopoda (NCBI:txid13333)

pLDDT: mean 75.59, std 21.18, range [27.98, 96.19]